Protein AF-A0A9X0AVV9-F1 (afdb_monomer_lite)

Sequence (150 aa):
MIKYGPEVNLIEGENMLFVNRETKSTVPVPQVYAIYAVPGRCPRTNREEDTNYIIMEYIEGKTLKDEWSSLSVQQKDNLSAQLRKYVNQLRSLPSPGYYGSIGRRGLLDCIFWTGDNSCEPLDGPFDTEDEFNEAMCRKALFNGYMGLID

pLDDT: mean 90.74, std 10.9, range [40.62, 98.62]

Foldseek 3Di:
DKDKDLPDDLLVLVVLVVLCVQLVCLQPDWAWDDWDWDWDADPVPRDTTIMTMTDTDDDDDDDCVVCVVVDDPVRVVVVVVSVVVNVVSVVPRDDPQWAAGPPFHFAPPPLQDPDPDDPDGLRGTGNDPVSVVVSSVVSVVVVVVVVVVD

Radius of gyration: 19.3 Å; chains: 1; bounding box: 46×39×45 Å

Organism: NCBI:txid352851

Secondary structure (DSSP, 8-state):
-EEEETT--THHHHHHHHHHHHTTT-S--PPEEEEEEE--B-TTT-SB-PEEEEEE-------HHHHTTTS-HHHHHHHHHHHHHHHHHHHTSPP-SSBSBTTTBPP-SGGG---TT-SS-S---BSSHHHHHHHHHHHHHHHHHHTT--

InterPro domains:
  IPR011009 Protein kinase-like domain superfamily [SSF56112] (19-96)
  IPR051678 Aminoglycoside Phosphotransferase Enzymes [PTHR21310] (12-136)

Structure (mmCIF, N/CA/C/O backbone):
data_AF-A0A9X0AVV9-F1
#
_entry.id   AF-A0A9X0AVV9-F1
#
loop_
_atom_site.group_PDB
_atom_site.id
_atom_site.type_symbol
_atom_site.label_atom_id
_atom_site.label_alt_id
_atom_site.label_comp_id
_atom_site.label_asym_id
_atom_site.label_entity_id
_atom_site.label_seq_id
_atom_site.pdbx_PDB_ins_code
_atom_site.Cartn_x
_atom_site.Cartn_y
_atom_site.Cartn_z
_atom_site.occupancy
_atom_site.B_iso_or_equiv
_atom_site.auth_seq_id
_atom_site.auth_comp_id
_atom_site.auth_asym_id
_atom_site.auth_atom_id
_atom_site.pdbx_PDB_model_num
ATOM 1 N N . MET A 1 1 ? 1.661 13.715 8.544 1.00 95.38 1 MET A N 1
ATOM 2 C CA . MET A 1 1 ? 2.698 12.669 8.693 1.00 95.38 1 MET A CA 1
ATOM 3 C C . MET A 1 1 ? 3.602 12.702 7.466 1.00 95.38 1 MET A C 1
ATOM 5 O O . MET A 1 1 ? 3.112 13.028 6.389 1.00 95.38 1 MET A O 1
ATOM 9 N N . ILE A 1 2 ? 4.894 12.389 7.604 1.00 97.38 2 ILE A N 1
ATOM 10 C CA . ILE A 1 2 ? 5.817 12.256 6.465 1.00 97.38 2 ILE A CA 1
ATOM 11 C C . ILE A 1 2 ? 6.497 10.891 6.563 1.00 97.38 2 ILE A C 1
ATOM 13 O O . ILE A 1 2 ? 7.089 10.582 7.595 1.00 97.38 2 ILE A O 1
ATOM 17 N N . LYS A 1 3 ? 6.427 10.099 5.491 1.00 97.44 3 LYS A N 1
ATOM 18 C CA . LYS A 1 3 ? 7.281 8.924 5.294 1.00 97.44 3 LYS A CA 1
ATOM 19 C C . LYS A 1 3 ? 8.353 9.292 4.281 1.00 97.44 3 LYS A C 1
ATOM 21 O O . LYS A 1 3 ? 8.015 9.773 3.202 1.00 97.44 3 LYS A O 1
ATOM 26 N N . TYR A 1 4 ? 9.621 9.114 4.634 1.00 96.31 4 TYR A N 1
ATOM 27 C CA . TYR A 1 4 ? 10.714 9.477 3.744 1.00 96.31 4 TYR A CA 1
ATOM 28 C C . TYR A 1 4 ? 11.949 8.607 3.937 1.00 96.31 4 TYR A C 1
ATOM 30 O O . TYR A 1 4 ? 12.143 8.016 4.999 1.00 96.31 4 TYR A O 1
ATOM 38 N N . GLY A 1 5 ? 12.777 8.551 2.901 1.00 92.81 5 GLY A N 1
ATOM 39 C CA . GLY A 1 5 ? 14.028 7.806 2.899 1.00 92.81 5 GLY A CA 1
ATOM 40 C C . GLY A 1 5 ? 14.331 7.202 1.531 1.00 92.81 5 GLY A C 1
ATOM 41 O O . GLY A 1 5 ? 13.452 7.172 0.669 1.00 92.81 5 GLY A O 1
ATOM 42 N N . PRO A 1 6 ? 15.560 6.711 1.332 1.00 89.69 6 PRO A N 1
ATOM 43 C CA . PRO A 1 6 ? 15.951 6.085 0.073 1.00 89.69 6 PRO A CA 1
ATOM 44 C C . PRO A 1 6 ? 15.223 4.759 -0.187 1.00 89.69 6 PRO A C 1
ATOM 46 O O . PRO A 1 6 ? 14.891 4.432 -1.318 1.00 89.69 6 PRO A O 1
ATOM 49 N N . GLU A 1 7 ? 14.883 4.031 0.877 1.00 87.50 7 GLU A N 1
ATOM 50 C CA . GLU A 1 7 ? 14.172 2.747 0.807 1.00 87.50 7 GLU A CA 1
ATOM 51 C C . GLU A 1 7 ? 12.644 2.905 0.686 1.00 87.50 7 GLU A C 1
ATOM 53 O O . GLU A 1 7 ? 11.908 1.923 0.587 1.00 87.50 7 GLU A O 1
ATOM 58 N N . VAL A 1 8 ? 12.121 4.136 0.722 1.00 92.69 8 VAL A N 1
ATOM 59 C CA . VAL A 1 8 ? 10.678 4.375 0.597 1.00 92.69 8 VAL A CA 1
ATOM 60 C C . VAL A 1 8 ? 10.283 4.266 -0.867 1.00 92.69 8 VAL A C 1
ATOM 62 O O . VAL A 1 8 ? 10.719 5.066 -1.685 1.00 92.69 8 VAL A O 1
ATOM 65 N N . ASN A 1 9 ? 9.403 3.326 -1.205 1.00 92.88 9 ASN A N 1
ATOM 66 C CA . ASN A 1 9 ? 8.861 3.238 -2.556 1.00 92.88 9 ASN A CA 1
ATOM 67 C C . ASN A 1 9 ? 7.651 4.175 -2.718 1.00 92.88 9 ASN A C 1
ATOM 69 O O . ASN A 1 9 ? 6.652 4.039 -2.008 1.00 92.88 9 ASN A O 1
ATOM 73 N N . LEU A 1 10 ? 7.715 5.105 -3.678 1.00 95.81 10 LEU A N 1
ATOM 74 C CA . LEU A 1 10 ? 6.642 6.076 -3.939 1.00 95.81 10 LEU A CA 1
ATOM 75 C C . LEU A 1 10 ? 5.304 5.420 -4.312 1.00 95.81 10 LEU A C 1
ATOM 77 O O . LEU A 1 10 ? 4.251 6.031 -4.109 1.00 95.81 10 LEU A O 1
ATOM 81 N N . ILE A 1 11 ? 5.318 4.162 -4.771 1.00 95.81 11 ILE A N 1
ATOM 82 C CA . ILE A 1 11 ? 4.091 3.434 -5.087 1.00 95.81 11 ILE A CA 1
ATOM 83 C C . ILE A 1 11 ? 3.179 3.244 -3.878 1.00 95.81 11 ILE A C 1
ATOM 85 O O . ILE A 1 11 ? 1.981 3.065 -4.046 1.00 95.81 11 ILE A O 1
ATOM 89 N N . GLU A 1 12 ? 3.703 3.279 -2.653 1.00 95.94 12 GLU A N 1
ATOM 90 C CA . GLU A 1 12 ? 2.871 3.218 -1.452 1.00 95.94 12 GLU A CA 1
ATOM 91 C C . GLU A 1 12 ? 1.868 4.378 -1.420 1.00 95.94 12 GLU A C 1
ATOM 93 O O . GLU A 1 12 ? 0.686 4.172 -1.139 1.00 95.94 12 GLU A O 1
ATOM 98 N N . GLY A 1 13 ? 2.314 5.580 -1.799 1.00 97.50 13 GLY A N 1
ATOM 99 C CA . GLY A 1 13 ? 1.447 6.742 -1.970 1.00 97.50 13 GLY A CA 1
ATOM 100 C C . GLY A 1 13 ? 0.432 6.547 -3.095 1.00 97.50 13 GLY A C 1
ATOM 101 O O . GLY A 1 13 ? -0.752 6.837 -2.927 1.00 97.50 13 GLY A O 1
ATOM 102 N N . GLU A 1 14 ? 0.874 6.005 -4.228 1.00 97.12 14 GLU A N 1
ATOM 103 C CA . GLU A 1 14 ? -0.001 5.727 -5.371 1.00 97.12 14 GLU A CA 1
ATOM 104 C C . GLU A 1 14 ? -1.065 4.664 -5.049 1.00 97.12 14 GLU A C 1
ATOM 106 O O . GLU A 1 14 ? -2.225 4.811 -5.434 1.00 97.12 14 GLU A O 1
ATOM 111 N N . ASN A 1 15 ? -0.705 3.636 -4.278 1.00 96.44 15 ASN A N 1
ATOM 112 C CA . ASN A 1 15 ? -1.611 2.601 -3.789 1.00 96.44 15 ASN A CA 1
ATOM 113 C C . ASN A 1 15 ? -2.679 3.195 -2.864 1.00 96.44 15 ASN A C 1
ATOM 115 O O . ASN A 1 15 ? -3.852 2.848 -2.995 1.00 96.44 15 ASN A O 1
ATOM 119 N N . MET A 1 16 ? -2.314 4.120 -1.966 1.00 97.69 16 MET A N 1
ATOM 120 C CA . MET A 1 16 ? -3.292 4.826 -1.126 1.00 97.69 16 MET A CA 1
ATOM 121 C C . MET A 1 16 ? -4.272 5.649 -1.971 1.00 97.69 16 MET A C 1
ATOM 123 O O . MET A 1 16 ? -5.482 5.566 -1.760 1.00 97.69 16 MET A O 1
ATOM 127 N N . LEU A 1 17 ? -3.776 6.390 -2.969 1.00 97.69 17 LEU A N 1
ATOM 128 C CA . LEU A 1 17 ? -4.627 7.141 -3.900 1.00 97.69 17 LEU A CA 1
ATOM 129 C C . LEU A 1 17 ? -5.581 6.219 -4.674 1.00 97.69 17 LEU A C 1
ATOM 131 O O . LEU A 1 17 ?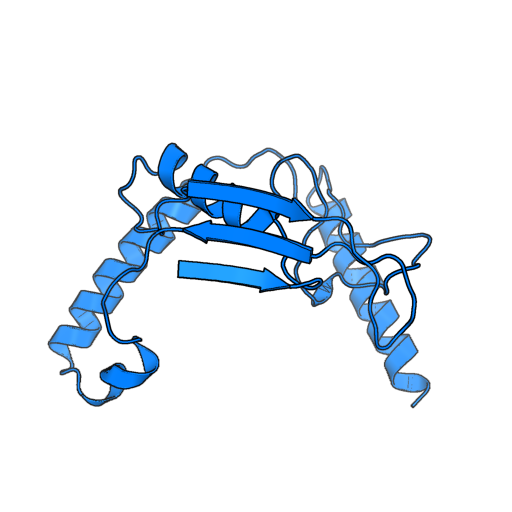 -6.769 6.522 -4.795 1.00 97.69 17 LEU A O 1
ATOM 135 N N . PHE A 1 18 ? -5.076 5.085 -5.164 1.00 96.69 18 PHE A N 1
ATOM 136 C CA . PHE A 1 18 ? -5.865 4.082 -5.873 1.00 96.69 18 PHE A CA 1
ATOM 137 C C . PHE A 1 18 ? -6.954 3.479 -4.985 1.00 96.69 18 PHE A C 1
ATOM 139 O O . PHE A 1 18 ? -8.126 3.533 -5.347 1.00 96.69 18 PHE A O 1
ATOM 146 N N . VAL A 1 19 ? -6.605 2.974 -3.798 1.00 97.06 19 VAL A N 1
ATOM 147 C CA . VAL A 1 19 ? -7.572 2.377 -2.862 1.00 97.06 19 VAL A CA 1
ATOM 148 C C . VAL A 1 19 ? -8.649 3.384 -2.478 1.00 97.06 19 VAL A C 1
ATOM 150 O O . VAL A 1 19 ? -9.833 3.048 -2.523 1.00 97.06 19 VAL A O 1
ATOM 153 N N . ASN A 1 20 ? -8.272 4.623 -2.152 1.00 97.00 20 ASN A N 1
ATOM 154 C CA . ASN A 1 20 ? -9.236 5.663 -1.801 1.00 97.00 20 ASN A CA 1
ATOM 155 C C . ASN A 1 20 ? -10.229 5.919 -2.948 1.00 97.00 20 ASN A C 1
ATOM 157 O O . ASN A 1 20 ? -11.441 5.961 -2.730 1.00 97.00 20 ASN A O 1
ATOM 161 N N . ARG A 1 21 ? -9.723 6.029 -4.184 1.00 96.44 21 ARG A N 1
ATOM 162 C CA . ARG A 1 21 ? -10.539 6.262 -5.382 1.00 96.44 21 ARG A CA 1
ATOM 163 C C . ARG A 1 21 ? -11.467 5.088 -5.686 1.00 96.44 21 ARG A C 1
ATOM 165 O O . ARG A 1 21 ? -12.674 5.285 -5.803 1.00 96.44 21 ARG A O 1
ATOM 172 N N . GLU A 1 22 ? -10.921 3.882 -5.809 1.00 96.44 22 GLU A N 1
ATOM 173 C CA . GLU A 1 22 ? -11.678 2.711 -6.265 1.00 96.44 22 GLU A CA 1
ATOM 174 C C . GLU A 1 22 ? -12.688 2.220 -5.224 1.00 96.44 22 GLU A C 1
ATOM 176 O O . GLU A 1 22 ? -13.772 1.753 -5.571 1.00 96.44 22 GLU A O 1
ATOM 181 N N . THR A 1 23 ? -12.378 2.379 -3.935 1.00 96.56 23 THR A N 1
ATOM 182 C CA . THR A 1 23 ? -13.316 2.046 -2.853 1.00 96.56 23 THR A CA 1
ATOM 183 C C . THR A 1 23 ? -14.255 3.200 -2.508 1.00 96.56 23 THR A C 1
ATOM 185 O O . THR A 1 23 ? -15.132 3.035 -1.670 1.00 96.56 23 THR A O 1
ATOM 188 N N . LYS A 1 24 ? -14.130 4.369 -3.153 1.00 95.56 24 LYS A N 1
ATOM 189 C CA . LYS A 1 24 ? -14.933 5.569 -2.847 1.00 95.56 24 LYS A CA 1
ATOM 190 C C . LYS A 1 24 ? -14.847 5.954 -1.364 1.00 95.56 24 LYS A C 1
ATOM 192 O O . LYS A 1 24 ? -15.861 6.237 -0.727 1.00 95.56 24 LYS A O 1
ATOM 197 N N . SER A 1 25 ? -13.633 5.908 -0.816 1.00 94.62 25 SER A N 1
ATOM 198 C CA . SER A 1 25 ? -13.317 6.234 0.581 1.00 94.62 25 SER A CA 1
ATOM 199 C C . SER A 1 25 ? -13.992 5.346 1.638 1.00 94.62 25 SER A C 1
ATOM 201 O O . SER A 1 25 ? -14.026 5.708 2.813 1.00 94.62 25 SER A O 1
ATOM 203 N N . THR A 1 26 ? -14.525 4.176 1.268 1.00 96.38 26 THR A N 1
ATOM 204 C CA . THR A 1 26 ? -15.110 3.238 2.244 1.00 96.38 26 THR A CA 1
ATOM 205 C C . THR A 1 26 ? -14.058 2.401 2.968 1.00 96.38 26 THR A C 1
ATOM 207 O O . THR A 1 26 ? -14.307 1.946 4.087 1.00 96.38 26 THR A O 1
ATOM 210 N N . VAL A 1 27 ? -12.899 2.170 2.342 1.00 97.75 27 VAL A N 1
ATOM 211 C CA . VAL A 1 27 ? -11.723 1.601 3.001 1.00 97.75 27 VAL A CA 1
ATOM 212 C C . VAL A 1 27 ? -10.862 2.765 3.492 1.00 97.75 27 VAL A C 1
ATOM 214 O O . VAL A 1 27 ? -10.378 3.540 2.665 1.00 97.75 27 VAL A O 1
ATOM 217 N N . PRO A 1 28 ? -10.666 2.913 4.814 1.00 96.31 28 PRO A N 1
ATOM 218 C CA . PRO A 1 28 ? -9.906 4.029 5.352 1.00 96.31 28 PRO A CA 1
ATOM 219 C C . PRO A 1 28 ? -8.421 3.871 5.014 1.00 96.31 28 PRO A C 1
ATOM 221 O O . PRO A 1 28 ? -7.781 2.894 5.404 1.00 96.31 28 PRO A O 1
ATOM 224 N N . VAL A 1 29 ? -7.877 4.862 4.315 1.00 97.25 29 VAL A N 1
ATOM 225 C CA . VAL A 1 29 ? -6.445 5.054 4.060 1.00 97.25 29 VAL A CA 1
ATOM 226 C C . VAL A 1 29 ? -6.110 6.530 4.304 1.00 97.25 29 VAL A C 1
ATOM 228 O O . VAL A 1 29 ? -6.994 7.368 4.116 1.00 97.25 29 VAL A O 1
ATOM 231 N N . PRO A 1 30 ? -4.879 6.878 4.721 1.00 97.56 30 PRO A N 1
ATOM 232 C CA . PRO A 1 30 ? -4.486 8.275 4.892 1.00 97.56 30 PRO A CA 1
ATOM 233 C C . PRO A 1 30 ? -4.691 9.096 3.614 1.00 97.56 30 PRO A C 1
ATOM 235 O O . PRO A 1 30 ? -4.321 8.655 2.521 1.00 97.56 30 PRO A O 1
ATOM 238 N N . GLN A 1 31 ? -5.213 10.320 3.738 1.00 97.44 31 GLN A N 1
ATOM 239 C CA . GLN A 1 31 ? -5.225 11.253 2.611 1.00 97.44 31 GLN A CA 1
ATOM 240 C C . GLN A 1 31 ? -3.787 11.597 2.203 1.00 97.44 31 GLN A C 1
ATOM 242 O O . GLN A 1 31 ? -3.009 12.111 3.004 1.00 97.44 31 GLN A O 1
ATOM 247 N N . VAL A 1 32 ? -3.430 11.353 0.943 1.00 98.31 32 VAL A N 1
ATOM 248 C CA . VAL A 1 32 ? -2.122 11.740 0.398 1.00 98.31 32 VAL A CA 1
ATOM 249 C C . VAL A 1 32 ? -2.171 13.198 -0.061 1.00 98.31 32 VAL A C 1
ATOM 251 O O . VAL A 1 32 ? -3.093 13.595 -0.776 1.00 98.31 32 VAL A O 1
ATOM 254 N N . TYR A 1 33 ? -1.182 13.990 0.354 1.00 98.25 33 TYR A N 1
ATOM 255 C CA . TYR A 1 33 ? -1.028 15.401 -0.014 1.00 98.25 33 TYR A CA 1
ATOM 256 C C . TYR A 1 33 ? 0.067 15.616 -1.062 1.00 98.25 33 TYR A C 1
ATOM 258 O O . TYR A 1 33 ? -0.080 16.480 -1.922 1.00 98.25 33 TYR A O 1
ATOM 266 N N . ALA A 1 34 ? 1.160 14.849 -0.999 1.00 98.25 34 ALA A N 1
ATOM 267 C CA . ALA A 1 34 ? 2.250 14.931 -1.969 1.00 98.25 34 ALA A CA 1
ATOM 268 C C . ALA A 1 34 ? 3.039 13.618 -2.052 1.00 98.25 34 ALA A C 1
ATOM 270 O O . ALA A 1 34 ? 3.207 12.925 -1.047 1.00 98.25 34 ALA A O 1
ATOM 271 N N . ILE A 1 35 ? 3.559 13.323 -3.244 1.00 98.25 35 ILE A N 1
ATOM 272 C CA . ILE A 1 35 ? 4.471 12.212 -3.536 1.00 98.25 35 ILE A CA 1
ATOM 273 C C . ILE A 1 35 ? 5.580 12.786 -4.418 1.00 98.25 35 ILE A C 1
ATOM 275 O O . ILE A 1 35 ? 5.279 13.324 -5.484 1.00 98.25 35 ILE A O 1
ATOM 279 N N . TYR A 1 36 ? 6.836 12.728 -3.978 1.00 97.62 36 TYR A N 1
ATOM 280 C CA . TYR A 1 36 ? 7.966 13.228 -4.768 1.00 97.62 36 TYR A CA 1
ATOM 281 C C . TYR A 1 36 ? 9.300 12.619 -4.325 1.00 97.62 36 TYR A C 1
ATOM 283 O O . TYR A 1 36 ? 9.432 12.124 -3.207 1.00 97.62 36 TYR A O 1
ATOM 291 N N . ALA A 1 37 ? 10.292 12.696 -5.210 1.00 96.88 37 ALA A N 1
ATOM 292 C CA . ALA A 1 37 ? 11.680 12.340 -4.946 1.00 96.88 37 ALA A CA 1
ATOM 293 C C . ALA A 1 37 ? 12.552 13.600 -4.957 1.00 96.88 37 ALA A C 1
ATOM 295 O O . ALA A 1 37 ? 12.301 14.532 -5.725 1.00 96.88 37 ALA A O 1
ATOM 296 N N . VAL A 1 38 ? 13.574 13.631 -4.106 1.00 95.94 38 VAL A N 1
ATOM 297 C CA . VAL A 1 38 ? 14.614 14.663 -4.119 1.00 95.94 38 VAL A CA 1
ATOM 298 C C . VAL A 1 38 ? 15.943 13.991 -4.452 1.00 95.94 38 VAL A C 1
ATOM 300 O O . VAL A 1 38 ? 16.364 13.125 -3.678 1.00 95.94 38 VAL A O 1
ATOM 303 N N . PRO A 1 39 ? 16.616 14.392 -5.548 1.00 94.31 39 PRO A N 1
ATOM 304 C CA . PRO A 1 39 ? 17.927 13.866 -5.883 1.00 94.31 39 PRO A CA 1
ATOM 305 C C . PRO A 1 39 ? 18.923 14.076 -4.754 1.00 94.31 39 PRO A C 1
ATOM 307 O O . PRO A 1 39 ? 19.006 15.158 -4.164 1.00 94.31 39 PRO A O 1
ATOM 310 N N . GLY A 1 40 ? 19.681 13.030 -4.452 1.00 88.56 40 GLY A N 1
ATOM 311 C CA . GLY A 1 40 ? 20.569 13.008 -3.305 1.00 88.56 40 GLY A CA 1
ATOM 312 C C . GLY A 1 40 ? 21.825 12.191 -3.545 1.00 88.56 40 GLY A C 1
ATOM 313 O O . GLY A 1 40 ? 21.990 11.496 -4.547 1.00 88.56 40 GLY A O 1
ATOM 314 N N . ARG A 1 41 ? 22.746 12.296 -2.590 1.00 85.88 41 ARG A N 1
ATOM 315 C CA . ARG A 1 41 ? 23.933 11.451 -2.520 1.00 85.88 41 ARG A CA 1
ATOM 316 C C . ARG A 1 41 ? 24.019 10.866 -1.125 1.00 85.88 41 ARG A C 1
ATOM 318 O O . ARG A 1 41 ? 24.062 11.609 -0.146 1.00 85.88 41 ARG A O 1
ATOM 325 N N . CYS A 1 42 ? 24.071 9.544 -1.039 1.00 80.75 42 CYS A N 1
ATOM 326 C CA . CYS A 1 42 ? 24.179 8.836 0.225 1.00 80.75 42 CYS A CA 1
ATOM 327 C C . CYS A 1 42 ? 25.522 9.162 0.899 1.00 80.75 42 CYS A C 1
ATOM 329 O O . CYS A 1 42 ? 26.568 8.805 0.350 1.00 80.75 42 CYS A O 1
ATOM 331 N N . PRO A 1 43 ? 25.557 9.772 2.099 1.00 80.06 43 PRO A N 1
ATOM 332 C CA . PRO A 1 43 ? 26.823 10.113 2.755 1.00 80.06 43 PRO A CA 1
ATOM 333 C C . PRO A 1 43 ? 27.649 8.882 3.150 1.00 80.06 43 PRO A C 1
ATOM 335 O O . PRO A 1 43 ? 28.860 8.976 3.317 1.00 80.06 43 PRO A O 1
ATOM 338 N N . ARG A 1 44 ? 26.991 7.723 3.310 1.00 81.56 44 ARG A N 1
ATOM 339 C CA . ARG A 1 44 ? 27.631 6.461 3.713 1.00 81.56 44 ARG A CA 1
ATOM 340 C C . ARG A 1 44 ? 28.266 5.717 2.542 1.00 81.56 44 ARG A C 1
ATOM 342 O O . ARG A 1 44 ? 29.334 5.142 2.708 1.00 81.56 44 ARG A O 1
ATOM 349 N N . THR A 1 45 ? 27.613 5.703 1.381 1.00 83.12 45 THR A N 1
ATOM 350 C CA . THR A 1 45 ? 28.057 4.921 0.210 1.00 83.12 45 THR A CA 1
ATOM 351 C C . THR A 1 45 ? 28.631 5.790 -0.907 1.00 83.12 45 THR A C 1
ATOM 353 O O . THR A 1 45 ? 29.214 5.265 -1.853 1.00 83.12 45 THR A O 1
ATOM 356 N N . ASN A 1 46 ? 28.475 7.114 -0.807 1.00 84.56 46 ASN A N 1
ATOM 357 C CA . ASN A 1 46 ? 28.832 8.107 -1.819 1.00 84.56 46 ASN A CA 1
ATOM 358 C C . ASN A 1 46 ? 28.146 7.893 -3.186 1.00 84.56 46 ASN A C 1
ATOM 360 O O . ASN A 1 46 ? 28.593 8.455 -4.188 1.00 84.56 46 ASN A O 1
ATOM 364 N N . ARG A 1 47 ? 27.071 7.094 -3.236 1.00 86.19 47 ARG A N 1
ATOM 365 C CA . ARG A 1 47 ? 26.270 6.828 -4.441 1.00 86.19 47 ARG A CA 1
ATOM 366 C C . ARG A 1 47 ? 25.145 7.845 -4.588 1.00 86.19 47 ARG A C 1
ATOM 368 O O . ARG A 1 47 ? 24.671 8.381 -3.586 1.00 86.19 47 ARG A O 1
ATOM 375 N N . GLU A 1 48 ? 24.754 8.114 -5.831 1.00 89.00 48 GLU A N 1
ATOM 376 C CA . GLU A 1 48 ? 23.519 8.848 -6.117 1.00 89.00 48 GLU A CA 1
ATOM 377 C C . GLU A 1 48 ? 22.346 8.005 -5.630 1.00 89.00 48 GLU A C 1
ATOM 379 O O . GLU A 1 48 ? 22.230 6.830 -5.974 1.00 89.00 48 GLU A O 1
ATOM 384 N N . GLU A 1 49 ? 21.562 8.586 -4.735 1.00 88.19 49 GLU A N 1
ATOM 385 C CA . GLU A 1 49 ? 20.462 7.913 -4.065 1.00 88.19 49 GLU A CA 1
ATOM 386 C C . GLU A 1 49 ? 19.408 8.970 -3.747 1.00 88.19 49 GLU A C 1
ATOM 388 O O . GLU A 1 49 ? 19.632 9.880 -2.938 1.00 88.19 49 GLU A O 1
ATOM 393 N N . ASP A 1 50 ? 18.277 8.875 -4.437 1.00 92.19 50 ASP A N 1
ATOM 394 C CA . ASP A 1 50 ? 17.163 9.791 -4.252 1.00 92.19 50 ASP A CA 1
ATOM 395 C C . ASP A 1 50 ? 16.518 9.557 -2.887 1.00 92.19 50 ASP A C 1
ATOM 397 O O . ASP A 1 50 ? 16.369 8.429 -2.419 1.00 92.19 50 ASP A O 1
ATOM 401 N N . THR A 1 51 ? 16.101 10.638 -2.235 1.00 94.44 51 THR A N 1
ATOM 402 C CA . THR A 1 51 ? 15.255 10.537 -1.046 1.00 94.44 51 THR A CA 1
ATOM 403 C C . THR A 1 51 ? 13.804 10.684 -1.466 1.00 94.44 51 THR A C 1
ATOM 405 O O . THR A 1 51 ? 13.389 11.737 -1.953 1.00 94.44 51 THR A O 1
ATOM 408 N N . ASN A 1 52 ? 13.027 9.631 -1.252 1.00 96.62 52 ASN A N 1
ATOM 409 C CA . ASN A 1 52 ? 11.606 9.603 -1.561 1.00 96.62 52 ASN A CA 1
ATOM 410 C C . ASN A 1 52 ? 10.790 10.160 -0.397 1.00 96.62 52 ASN A C 1
ATOM 412 O O . ASN A 1 52 ? 11.154 9.966 0.762 1.00 96.62 52 ASN A O 1
ATOM 416 N N . TYR A 1 53 ? 9.687 10.843 -0.704 1.00 98.06 53 TYR A N 1
ATOM 417 C CA . TYR A 1 53 ? 8.788 11.466 0.262 1.00 98.06 53 TYR A CA 1
ATOM 418 C C . TYR A 1 53 ? 7.331 11.151 -0.071 1.00 98.06 53 TYR A C 1
ATOM 420 O O . TYR A 1 53 ? 6.868 11.358 -1.194 1.00 98.06 53 TYR A O 1
ATOM 428 N N . ILE A 1 54 ? 6.588 10.727 0.948 1.00 98.62 54 ILE A N 1
ATOM 429 C CA . ILE A 1 54 ? 5.130 10.621 0.936 1.00 98.62 54 ILE A CA 1
ATOM 430 C C . ILE A 1 54 ? 4.606 11.495 2.076 1.00 98.62 54 ILE A C 1
ATOM 432 O O . ILE A 1 54 ? 4.811 11.200 3.259 1.00 98.62 54 ILE A O 1
ATOM 436 N N . ILE A 1 55 ? 3.941 12.592 1.715 1.00 98.50 55 ILE A N 1
ATOM 437 C CA . ILE A 1 55 ? 3.263 13.479 2.661 1.00 98.50 55 ILE A CA 1
ATOM 438 C C . ILE A 1 55 ? 1.799 13.063 2.718 1.00 98.50 55 ILE A C 1
ATOM 440 O O . ILE A 1 55 ? 1.105 13.077 1.701 1.00 98.50 55 ILE A O 1
ATOM 444 N N . MET A 1 56 ? 1.330 12.715 3.911 1.00 98.44 56 MET A N 1
ATOM 445 C CA . MET A 1 56 ? -0.011 12.171 4.111 1.00 98.44 56 MET A CA 1
ATOM 446 C C . MET A 1 56 ? -0.628 12.608 5.439 1.00 98.44 56 MET A C 1
ATOM 448 O O . MET A 1 56 ? 0.058 13.108 6.341 1.00 98.44 56 MET A O 1
ATOM 452 N N . GLU A 1 57 ? -1.934 12.414 5.555 1.00 98.12 57 GLU A N 1
ATOM 453 C CA . GLU A 1 57 ? -2.715 12.624 6.766 1.00 98.12 57 GLU A CA 1
ATOM 454 C C . GLU A 1 57 ? -2.094 11.898 7.960 1.00 98.12 57 GLU A C 1
ATOM 456 O O . GLU A 1 57 ? -1.555 10.795 7.856 1.00 98.12 57 GLU A O 1
ATOM 461 N N . TYR A 1 58 ? -2.140 12.551 9.116 1.00 96.56 58 TYR A N 1
ATOM 462 C CA . TYR A 1 58 ? -1.866 11.891 10.380 1.00 96.56 58 TYR A CA 1
ATOM 463 C C . TYR A 1 58 ? -3.195 11.429 10.973 1.00 96.56 58 TYR A C 1
ATOM 465 O O . TYR A 1 58 ? -4.018 12.262 11.342 1.00 96.56 58 TYR A O 1
ATOM 473 N N . ILE A 1 59 ? -3.391 10.115 11.061 1.00 94.81 59 ILE A N 1
ATOM 474 C CA . ILE A 1 59 ? -4.568 9.532 11.704 1.00 94.81 59 ILE A CA 1
ATOM 475 C C . ILE A 1 59 ? -4.243 9.361 13.186 1.00 94.81 59 ILE A C 1
ATOM 477 O O . ILE A 1 59 ? -3.386 8.554 13.550 1.00 94.81 59 ILE A O 1
ATOM 481 N N . GLU A 1 60 ? -4.917 10.127 14.039 1.00 95.88 60 GLU A N 1
ATOM 482 C CA . GLU A 1 60 ? -4.781 9.978 15.483 1.00 95.88 60 GLU A CA 1
ATOM 483 C C . GLU A 1 60 ? -5.392 8.647 15.936 1.00 95.88 60 GLU A C 1
ATOM 485 O O . GLU A 1 60 ? -6.538 8.320 15.627 1.00 95.88 60 GLU A O 1
ATOM 490 N N . GLY A 1 61 ? -4.617 7.860 16.676 1.00 93.69 61 GLY A N 1
ATOM 491 C CA . GLY A 1 61 ? -5.076 6.584 17.193 1.00 93.69 61 GLY A CA 1
ATOM 492 C C . GLY A 1 61 ? -3.950 5.763 17.797 1.00 93.69 61 GLY A C 1
ATOM 493 O O . GLY A 1 61 ? -2.780 6.144 17.775 1.00 93.69 61 GLY A O 1
ATOM 494 N N . LYS A 1 62 ? -4.327 4.609 18.341 1.00 95.31 62 LYS A N 1
ATOM 495 C CA . LYS A 1 62 ? -3.396 3.590 18.823 1.00 95.31 62 LYS A CA 1
ATOM 496 C C . LYS A 1 62 ? -3.424 2.397 17.888 1.00 95.31 62 LYS A C 1
ATOM 498 O O . LYS A 1 62 ? -4.450 2.112 17.266 1.00 95.31 62 LYS A O 1
ATOM 503 N N . THR A 1 63 ? -2.306 1.689 17.789 1.00 96.12 63 THR A N 1
ATOM 504 C CA . THR A 1 63 ? -2.260 0.504 16.938 1.00 96.12 63 THR A CA 1
ATOM 505 C C . THR A 1 63 ? -3.091 -0.619 17.553 1.00 96.12 63 THR A C 1
ATOM 507 O O . THR A 1 63 ? -3.219 -0.731 18.774 1.00 96.12 63 THR A O 1
ATOM 510 N N . LEU A 1 64 ? -3.617 -1.509 16.708 1.00 96.19 64 LEU A N 1
ATOM 511 C CA . LEU A 1 64 ? -4.271 -2.716 17.208 1.00 96.19 64 LEU A CA 1
ATOM 512 C C . LEU A 1 64 ? -3.313 -3.578 18.026 1.00 96.19 64 LEU A C 1
ATOM 514 O O . LEU A 1 64 ? -3.758 -4.201 18.975 1.00 96.19 64 LEU A O 1
ATOM 518 N N . LYS A 1 65 ? -2.011 -3.583 17.715 1.00 97.19 65 LYS A N 1
ATOM 519 C CA . LYS A 1 65 ? -1.004 -4.308 18.499 1.00 97.19 65 LYS A CA 1
ATOM 520 C C . LYS A 1 65 ? -0.989 -3.851 19.961 1.00 97.19 65 LYS A C 1
ATOM 522 O O . LYS A 1 65 ? -0.913 -4.701 20.843 1.00 97.19 65 LYS A O 1
ATOM 527 N N . ASP A 1 66 ? -1.085 -2.545 20.195 1.00 97.19 66 ASP A N 1
ATOM 528 C CA . ASP A 1 66 ? -1.003 -1.967 21.541 1.00 97.19 66 ASP A CA 1
ATOM 529 C C . ASP A 1 66 ? -2.283 -2.209 22.350 1.00 97.19 66 ASP A C 1
ATOM 531 O O . ASP A 1 66 ? -2.222 -2.436 23.555 1.00 97.19 66 ASP A O 1
ATOM 535 N N . GLU A 1 67 ? -3.445 -2.199 21.692 1.00 97.00 67 GLU A N 1
ATOM 536 C CA . GLU A 1 67 ? -4.746 -2.307 22.365 1.00 97.00 67 GLU A CA 1
ATOM 537 C C . GLU A 1 67 ? -5.349 -3.722 22.338 1.00 97.00 67 GLU A C 1
ATOM 539 O O . GLU A 1 67 ? -6.265 -4.014 23.098 1.00 97.00 67 GLU A O 1
ATOM 544 N N . TRP A 1 68 ? -4.861 -4.658 21.516 1.00 97.12 68 TRP A N 1
ATOM 545 C CA . TRP A 1 68 ? -5.529 -5.956 21.317 1.00 97.12 68 TRP A CA 1
ATOM 546 C C . TRP A 1 68 ? -5.766 -6.742 22.612 1.00 97.12 68 TRP A C 1
ATOM 548 O O . TRP A 1 68 ? -6.786 -7.418 22.756 1.00 97.12 68 TRP A O 1
ATOM 558 N N . SER A 1 69 ? -4.829 -6.690 23.558 1.00 97.75 69 SER A N 1
ATOM 559 C CA . SER A 1 69 ? -4.948 -7.393 24.839 1.00 97.75 69 SER A CA 1
ATOM 560 C C . SER A 1 69 ? -5.976 -6.756 25.781 1.00 97.75 69 SER A C 1
ATOM 562 O O . SER A 1 69 ? -6.547 -7.480 26.594 1.00 97.75 69 SER A O 1
ATOM 564 N N . SER A 1 70 ? -6.246 -5.451 25.651 1.00 97.44 70 SER A N 1
ATOM 565 C CA . SER A 1 70 ? -7.212 -4.709 26.475 1.00 97.44 70 SER A CA 1
ATOM 566 C C . SER A 1 70 ? -8.660 -4.888 25.995 1.00 97.44 70 SER A C 1
ATOM 568 O O . SER A 1 70 ? -9.599 -4.727 26.775 1.00 97.44 70 SER A O 1
ATOM 570 N N . LEU A 1 71 ? -8.854 -5.259 24.723 1.00 97.75 71 LEU A N 1
ATOM 571 C CA . LEU A 1 71 ? -10.175 -5.445 24.126 1.00 97.75 71 LEU A CA 1
ATOM 572 C C . LEU A 1 71 ? -10.901 -6.676 24.687 1.00 97.75 71 LEU A C 1
ATOM 574 O O . LEU A 1 71 ? -10.376 -7.795 24.698 1.00 97.75 71 LEU A O 1
ATOM 578 N N . SER A 1 72 ? -12.171 -6.485 25.042 1.00 98.44 72 SER A N 1
ATOM 579 C CA . SER A 1 72 ? -13.100 -7.581 25.330 1.00 98.44 72 SER A CA 1
ATOM 580 C C . SER A 1 72 ? -13.337 -8.466 24.101 1.00 98.44 72 SER A C 1
ATOM 582 O O . SER A 1 72 ? -13.124 -8.052 22.958 1.00 98.44 72 SER A O 1
ATOM 584 N N . VAL A 1 73 ? -13.850 -9.679 24.328 1.00 98.44 73 VAL A N 1
ATOM 585 C CA . VAL A 1 73 ? -14.232 -10.612 23.251 1.00 98.44 73 VAL A CA 1
ATOM 586 C C . VAL A 1 73 ? -15.188 -9.945 22.257 1.00 98.44 73 VAL A C 1
ATOM 588 O O . VAL A 1 73 ? -14.912 -9.920 21.063 1.00 98.44 73 VAL A O 1
ATOM 591 N N . GLN A 1 74 ? -16.236 -9.279 22.752 1.00 98.56 74 GLN A N 1
ATOM 592 C CA . GLN A 1 74 ? -17.210 -8.597 21.898 1.00 98.56 74 GLN A CA 1
ATOM 593 C C . GLN A 1 74 ? -16.584 -7.478 21.045 1.00 98.56 74 GLN A C 1
ATOM 595 O O . GLN A 1 74 ? -16.967 -7.288 19.889 1.00 98.56 74 GLN A O 1
ATOM 600 N N . GLN A 1 75 ? -15.619 -6.726 21.587 1.00 98.25 75 GLN A N 1
ATOM 601 C CA . GLN A 1 75 ? -14.904 -5.698 20.822 1.00 98.25 75 GLN A CA 1
ATOM 602 C C . GLN A 1 75 ? -14.024 -6.316 19.731 1.00 98.25 75 GLN A C 1
ATOM 604 O O . GLN A 1 75 ? -14.000 -5.800 18.614 1.00 98.25 75 GLN A O 1
ATOM 609 N N . LYS A 1 76 ? -13.346 -7.433 20.023 1.00 98.50 76 LYS A N 1
ATOM 610 C CA . LYS A 1 76 ? -12.551 -8.174 19.031 1.00 98.50 76 LYS A CA 1
ATOM 611 C C . LYS A 1 76 ? -13.416 -8.714 17.901 1.00 98.50 76 LYS A C 1
ATOM 613 O O . LYS A 1 76 ? -13.014 -8.608 16.743 1.00 98.50 76 LYS A O 1
ATOM 618 N N . ASP A 1 77 ? -14.603 -9.223 18.216 1.00 98.56 77 ASP A N 1
ATOM 619 C CA . ASP A 1 77 ? -15.554 -9.715 17.217 1.00 98.56 77 ASP A CA 1
ATOM 620 C C . ASP A 1 77 ? -16.032 -8.583 16.302 1.00 98.56 77 ASP A C 1
ATOM 622 O O . ASP A 1 77 ? -15.970 -8.696 15.075 1.00 98.56 77 ASP A O 1
ATOM 626 N N . ASN A 1 78 ? -16.424 -7.448 16.887 1.00 98.38 78 ASN A N 1
ATOM 627 C CA . ASN A 1 78 ? -16.867 -6.272 16.136 1.00 98.38 78 ASN A CA 1
ATOM 628 C C . ASN A 1 78 ? -15.759 -5.716 15.231 1.00 98.38 78 ASN A C 1
ATOM 630 O O . ASN A 1 78 ? -16.004 -5.424 14.058 1.00 98.38 78 ASN A O 1
ATOM 634 N N . LEU A 1 79 ? -14.535 -5.606 15.751 1.00 97.44 79 LEU A N 1
ATOM 635 C CA . LEU A 1 79 ? -13.387 -5.147 14.977 1.00 97.44 79 LEU A CA 1
ATOM 636 C C . LEU A 1 79 ? -13.048 -6.130 13.850 1.00 97.44 79 LEU A C 1
ATOM 638 O O . LEU A 1 79 ? -12.835 -5.722 12.711 1.00 97.44 79 LEU A O 1
ATOM 642 N N . SER A 1 80 ? -13.054 -7.433 14.132 1.00 98.12 80 SER A N 1
ATOM 643 C CA . SER A 1 80 ? -12.808 -8.465 13.120 1.00 98.12 80 SER A CA 1
ATOM 644 C C . SER A 1 80 ? -13.859 -8.419 12.009 1.00 98.12 80 SER A C 1
ATOM 646 O O . SER A 1 80 ? -13.526 -8.549 10.829 1.00 98.12 80 SER A O 1
ATOM 648 N N . ALA A 1 81 ? -15.127 -8.178 12.355 1.00 98.44 81 ALA A N 1
ATOM 649 C CA . ALA A 1 81 ? -16.193 -7.980 11.380 1.00 98.44 81 ALA A CA 1
ATOM 650 C C . ALA A 1 81 ? -15.972 -6.716 10.531 1.00 98.44 81 ALA A C 1
ATOM 652 O O . ALA A 1 81 ? -16.213 -6.744 9.323 1.00 98.44 81 ALA A O 1
ATOM 653 N N . GLN A 1 82 ? -15.482 -5.625 11.124 1.00 98.06 82 GLN A N 1
ATOM 654 C CA . GLN A 1 82 ? -15.134 -4.401 10.399 1.00 98.06 82 GLN A CA 1
ATOM 655 C C . GLN A 1 82 ? -13.954 -4.619 9.438 1.00 98.06 82 GLN A C 1
ATOM 657 O O . GLN A 1 82 ? -14.075 -4.319 8.251 1.00 98.06 82 GLN A O 1
ATOM 662 N N . LEU A 1 83 ? -12.852 -5.212 9.906 1.00 97.88 83 LEU A N 1
ATOM 663 C CA . LEU A 1 83 ? -11.682 -5.524 9.076 1.00 97.88 83 LEU A CA 1
ATOM 664 C C . LEU A 1 83 ? -12.049 -6.444 7.908 1.00 97.88 83 LEU A C 1
ATOM 666 O O . LEU A 1 83 ? -11.627 -6.209 6.777 1.00 97.88 83 LEU A O 1
ATOM 670 N N . ARG A 1 84 ? -12.908 -7.443 8.147 1.00 98.44 84 ARG A N 1
ATOM 671 C CA . ARG A 1 84 ? -13.440 -8.313 7.091 1.00 98.44 84 ARG A CA 1
ATOM 672 C C . ARG A 1 84 ? -14.159 -7.518 6.002 1.00 98.44 84 ARG A C 1
ATOM 674 O O . ARG A 1 84 ? -13.962 -7.811 4.827 1.00 98.44 84 ARG A O 1
ATOM 681 N N . LYS A 1 85 ? -14.963 -6.509 6.360 1.00 98.31 85 LYS A N 1
ATOM 682 C CA . LYS A 1 85 ? -15.631 -5.640 5.374 1.00 98.31 85 LYS A CA 1
ATOM 683 C C . LYS A 1 85 ? -14.618 -4.873 4.525 1.00 98.31 85 LYS A C 1
ATOM 685 O O . LYS A 1 85 ? -14.808 -4.781 3.316 1.00 98.31 85 LYS A O 1
ATOM 690 N N . TYR A 1 86 ? -13.546 -4.349 5.118 1.00 98.31 86 TYR A N 1
ATOM 691 C CA . TYR A 1 86 ? -12.507 -3.640 4.362 1.00 98.31 86 TYR A CA 1
ATOM 692 C C . TYR A 1 86 ? -11.735 -4.575 3.427 1.00 98.31 86 TYR A C 1
ATOM 694 O O . TYR A 1 86 ? -11.617 -4.285 2.240 1.00 98.31 86 TYR A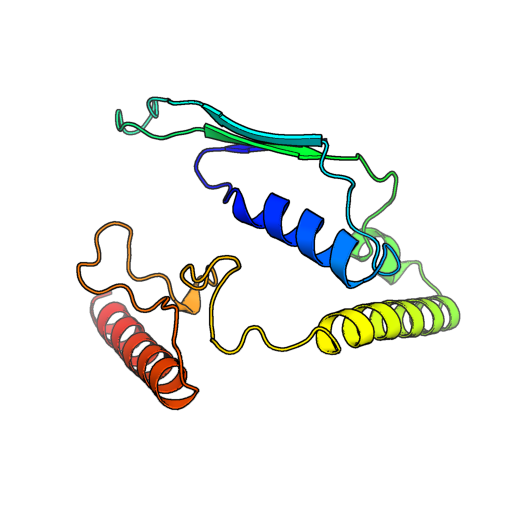 O 1
ATOM 702 N N . VAL A 1 87 ? -11.301 -5.740 3.916 1.00 97.88 87 VAL A N 1
ATOM 703 C CA . VAL A 1 87 ? -10.600 -6.742 3.095 1.00 97.88 87 VAL A CA 1
ATOM 704 C C . VAL A 1 87 ? -11.481 -7.246 1.949 1.00 97.88 87 VAL A C 1
ATOM 706 O O . VAL A 1 87 ? -10.998 -7.405 0.832 1.00 97.88 87 VAL A O 1
ATOM 709 N N . ASN A 1 88 ? -12.777 -7.460 2.189 1.00 98.19 88 ASN A N 1
ATOM 710 C CA . ASN A 1 88 ? -13.707 -7.864 1.134 1.00 98.19 88 ASN A CA 1
ATOM 711 C C . ASN A 1 88 ? -13.856 -6.790 0.051 1.00 98.19 88 ASN A C 1
ATOM 713 O O . ASN A 1 88 ? -13.899 -7.131 -1.126 1.00 98.19 88 ASN A O 1
ATOM 717 N N . GLN A 1 89 ? -13.897 -5.508 0.425 1.00 97.94 89 GLN A N 1
ATOM 718 C CA . GLN A 1 89 ? -13.948 -4.413 -0.546 1.00 97.94 89 GLN A CA 1
ATOM 719 C C . GLN A 1 89 ? -12.667 -4.344 -1.380 1.00 97.94 89 GLN A C 1
ATOM 721 O O . GLN A 1 89 ? -12.752 -4.291 -2.603 1.00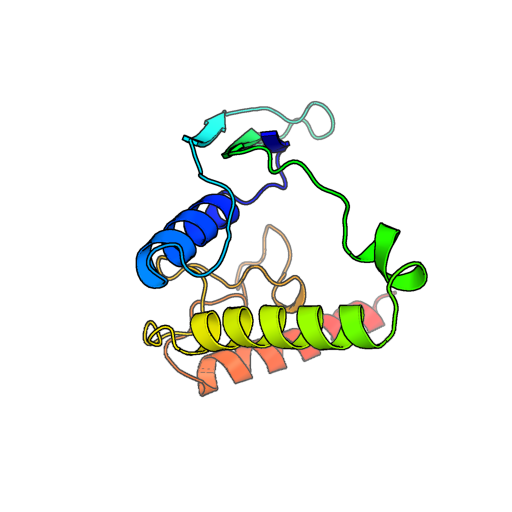 97.94 89 GLN A O 1
ATOM 726 N N . LEU A 1 90 ? -11.494 -4.456 -0.753 1.00 97.31 90 LEU A N 1
ATOM 727 C CA . LEU A 1 90 ? -10.217 -4.526 -1.474 1.00 97.31 90 LEU A CA 1
ATOM 728 C C . LEU A 1 90 ? -10.163 -5.712 -2.450 1.00 97.31 90 LEU A C 1
ATOM 730 O O . LEU A 1 90 ? -9.715 -5.560 -3.579 1.00 97.31 90 LEU A O 1
ATOM 734 N N . ARG A 1 91 ? -10.666 -6.884 -2.047 1.00 96.38 91 ARG A N 1
ATOM 735 C CA . ARG A 1 91 ? -10.728 -8.080 -2.907 1.00 96.38 91 ARG A CA 1
ATOM 736 C C . ARG A 1 91 ? -11.777 -7.998 -4.014 1.00 96.38 91 ARG A C 1
ATOM 738 O O . ARG A 1 91 ? -11.709 -8.777 -4.955 1.00 96.38 91 ARG A O 1
ATOM 745 N N . SER A 1 92 ? -12.750 -7.099 -3.887 1.00 96.50 92 SER A N 1
ATOM 746 C CA . SER A 1 92 ? -13.766 -6.860 -4.917 1.00 96.50 92 SER A CA 1
ATOM 747 C C . SER A 1 92 ? -13.303 -5.911 -6.022 1.00 96.50 92 SER A C 1
ATOM 749 O O . SER A 1 92 ? -14.024 -5.735 -7.003 1.00 96.50 92 SER A O 1
ATOM 751 N N . LEU A 1 93 ? -12.123 -5.299 -5.870 1.00 95.25 93 LEU A N 1
ATOM 752 C CA . LEU A 1 93 ? -11.540 -4.464 -6.911 1.00 95.25 93 LEU A CA 1
ATOM 753 C C . LEU A 1 93 ? -11.305 -5.298 -8.179 1.00 95.25 93 LEU A C 1
ATOM 755 O O . LEU A 1 93 ? -10.870 -6.449 -8.081 1.00 95.25 93 LEU A O 1
ATOM 759 N N . PRO A 1 94 ? -11.604 -4.747 -9.368 1.00 92.88 94 PRO A N 1
ATOM 760 C CA . PRO A 1 94 ? -11.423 -5.475 -10.612 1.00 92.88 94 PRO A CA 1
ATOM 761 C C . PRO A 1 94 ? -9.948 -5.818 -10.812 1.00 92.88 94 PRO A C 1
ATOM 763 O O . PRO A 1 94 ? -9.062 -5.006 -10.534 1.00 92.88 94 PRO A O 1
ATOM 766 N N . SER A 1 95 ? -9.694 -7.021 -11.329 1.00 92.00 95 SER A N 1
ATOM 767 C CA . SER A 1 95 ? -8.347 -7.400 -11.744 1.00 92.00 95 SER A CA 1
ATOM 768 C C . SER A 1 95 ? -7.847 -6.422 -12.812 1.00 92.00 95 SER A C 1
ATOM 770 O O . SER A 1 95 ? -8.592 -6.124 -13.752 1.00 92.00 95 SER A O 1
ATOM 772 N N . PRO A 1 96 ? -6.591 -5.952 -12.720 1.00 92.06 96 PRO A N 1
ATOM 773 C CA . PRO A 1 96 ? -5.999 -5.122 -13.759 1.00 92.06 96 PRO A CA 1
ATOM 774 C C . PRO A 1 96 ? -5.597 -5.934 -15.007 1.00 92.06 96 PRO A C 1
ATOM 776 O O . PRO A 1 96 ? -5.099 -5.353 -15.968 1.00 92.06 96 PRO A O 1
ATOM 779 N N . GLY A 1 97 ? -5.809 -7.258 -15.005 1.00 95.81 97 GLY A N 1
ATOM 780 C CA . GLY A 1 97 ? -5.497 -8.152 -16.125 1.00 95.81 97 GLY A CA 1
ATOM 781 C C . GLY A 1 97 ? -4.032 -8.585 -16.201 1.00 95.81 97 GLY A C 1
ATOM 782 O O . GLY A 1 97 ? -3.619 -9.097 -17.231 1.00 95.81 97 GLY A O 1
ATOM 783 N N . TYR A 1 98 ? -3.253 -8.353 -15.143 1.00 96.00 98 TYR A N 1
ATOM 784 C CA . TYR A 1 98 ? -1.852 -8.755 -15.025 1.00 96.00 98 TYR A CA 1
ATOM 785 C C . TYR A 1 98 ? -1.473 -8.932 -13.544 1.00 96.00 98 TYR A C 1
ATOM 787 O O . TYR A 1 98 ? -2.167 -8.433 -12.652 1.00 96.00 98 TYR A O 1
ATOM 795 N N . TYR A 1 99 ? -0.354 -9.602 -13.283 1.00 94.44 99 TYR A N 1
ATOM 796 C CA . TYR A 1 99 ? 0.253 -9.764 -11.963 1.00 94.44 99 TYR A CA 1
ATOM 797 C C . TYR A 1 99 ? 1.389 -8.761 -11.816 1.00 94.44 99 TYR A C 1
ATOM 799 O O . TYR A 1 99 ? 2.419 -8.860 -12.478 1.00 94.44 99 TYR A O 1
ATOM 807 N N . GLY A 1 100 ? 1.188 -7.752 -10.977 1.00 93.94 100 GLY A N 1
ATOM 808 C CA . GLY A 1 100 ? 2.170 -6.699 -10.783 1.00 93.94 100 GLY A CA 1
ATOM 809 C C . GLY A 1 100 ? 1.637 -5.547 -9.950 1.00 93.94 100 GLY A C 1
ATOM 810 O O . GLY A 1 100 ? 0.484 -5.514 -9.522 1.00 93.94 100 GLY A O 1
ATOM 811 N N . SER A 1 101 ? 2.506 -4.573 -9.759 1.00 93.56 101 SER A N 1
ATOM 812 C CA . SER A 1 101 ? 2.215 -3.302 -9.117 1.00 93.56 101 SER A CA 1
ATOM 813 C C . SER A 1 101 ? 1.430 -2.357 -10.040 1.00 93.56 101 SER A C 1
ATOM 815 O O . SER A 1 101 ? 1.382 -2.541 -11.262 1.00 93.56 101 SER A O 1
ATOM 817 N N . ILE A 1 102 ? 0.833 -1.298 -9.473 1.00 92.50 102 ILE A N 1
ATOM 818 C CA . ILE A 1 102 ? 0.142 -0.246 -10.244 1.00 92.50 102 ILE A CA 1
ATOM 819 C C . ILE A 1 102 ? 1.044 0.269 -11.370 1.00 92.50 102 ILE A C 1
ATOM 821 O O . ILE A 1 102 ? 2.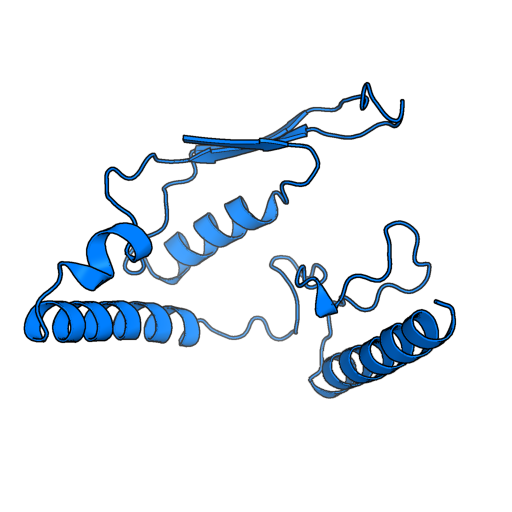236 0.499 -11.157 1.00 92.50 102 ILE A O 1
ATOM 825 N N . GLY A 1 103 ? 0.468 0.470 -12.558 1.00 92.44 103 GLY A N 1
ATOM 826 C CA . GLY A 1 103 ? 1.196 0.974 -13.724 1.00 92.44 103 GLY A CA 1
ATOM 827 C C . GLY A 1 103 ? 2.081 -0.075 -14.395 1.00 92.44 103 GLY A C 1
ATOM 828 O O . GLY A 1 103 ? 3.078 0.296 -15.003 1.00 92.44 103 GLY A O 1
ATOM 829 N N . ARG A 1 104 ? 1.734 -1.367 -14.273 1.00 94.12 104 ARG A N 1
ATOM 830 C CA . ARG A 1 104 ? 2.502 -2.497 -14.827 1.00 94.12 104 ARG A CA 1
ATOM 831 C C . ARG A 1 104 ? 3.969 -2.490 -14.375 1.00 94.12 104 ARG A C 1
ATOM 833 O O . ARG A 1 104 ? 4.873 -2.722 -15.167 1.00 94.12 104 ARG A O 1
ATOM 840 N N . ARG A 1 105 ? 4.201 -2.198 -13.094 1.00 92.62 105 ARG A N 1
ATOM 841 C CA . ARG A 1 105 ? 5.523 -2.311 -12.455 1.00 92.62 105 ARG A CA 1
ATOM 842 C C . ARG A 1 105 ? 5.680 -3.682 -11.794 1.00 92.62 105 ARG A C 1
ATOM 844 O O . ARG A 1 105 ? 4.677 -4.342 -11.514 1.00 92.62 105 ARG A O 1
ATOM 851 N N . GLY A 1 106 ? 6.919 -4.076 -11.520 1.00 91.88 106 GLY A N 1
ATOM 852 C CA . GLY A 1 106 ? 7.234 -5.297 -10.784 1.00 91.88 106 GLY A CA 1
ATOM 853 C C . GLY A 1 106 ? 6.630 -5.333 -9.375 1.00 91.88 106 GLY A C 1
ATOM 854 O O . GLY A 1 106 ? 6.267 -4.307 -8.786 1.00 91.88 106 GLY A O 1
ATOM 855 N N . LEU A 1 107 ? 6.459 -6.536 -8.846 1.00 91.06 107 LEU A N 1
ATOM 856 C CA . LEU A 1 107 ? 5.996 -6.808 -7.494 1.00 91.06 107 LEU A CA 1
ATOM 857 C C . LEU A 1 107 ? 7.083 -6.441 -6.486 1.00 91.06 107 LEU A C 1
ATOM 859 O O . LEU A 1 107 ? 8.231 -6.841 -6.608 1.00 91.06 107 LEU A O 1
ATOM 863 N N . LEU A 1 108 ? 6.702 -5.708 -5.444 1.00 86.69 108 LEU A N 1
ATOM 864 C CA . LEU A 1 108 ? 7.653 -5.211 -4.444 1.00 86.69 108 LEU A CA 1
ATOM 865 C C . LEU A 1 108 ? 7.853 -6.143 -3.248 1.00 86.69 108 LEU A C 1
ATOM 867 O O . LEU A 1 108 ? 8.522 -5.769 -2.285 1.00 86.69 108 LEU A O 1
ATOM 871 N N . ASP A 1 109 ? 7.225 -7.316 -3.258 1.00 82.81 109 ASP A N 1
ATOM 872 C CA . ASP A 1 109 ? 7.393 -8.267 -2.168 1.00 82.81 109 ASP A CA 1
ATOM 873 C C . ASP A 1 109 ? 8.842 -8.778 -2.153 1.00 82.81 109 ASP A C 1
ATOM 875 O O . ASP A 1 109 ? 9.425 -9.061 -3.203 1.00 82.81 109 ASP A O 1
ATOM 879 N N . CYS A 1 110 ? 9.433 -8.895 -0.962 1.00 75.31 110 CYS A N 1
ATOM 880 C CA . CYS A 1 110 ? 10.820 -9.321 -0.807 1.00 75.31 110 CYS A CA 1
ATOM 881 C C . CYS A 1 110 ? 11.067 -10.719 -1.381 1.00 75.31 110 CYS A C 1
ATOM 883 O O . CYS A 1 110 ? 12.20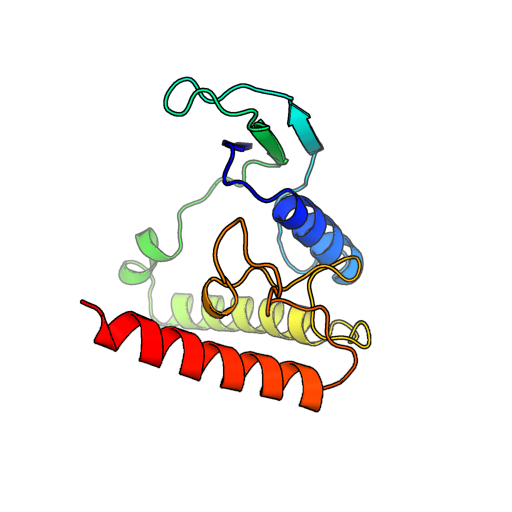4 -11.025 -1.751 1.00 75.31 110 CYS A O 1
ATOM 885 N N . ILE A 1 111 ? 10.018 -11.542 -1.522 1.00 79.31 111 ILE A N 1
ATOM 886 C CA . ILE A 1 111 ? 10.134 -12.818 -2.219 1.00 79.31 111 ILE A CA 1
ATOM 887 C C . ILE A 1 111 ? 10.626 -12.633 -3.649 1.00 79.31 111 ILE A C 1
ATOM 889 O O . ILE A 1 111 ? 11.338 -13.512 -4.092 1.00 79.31 111 ILE A O 1
ATOM 893 N N . PHE A 1 112 ? 10.342 -11.524 -4.339 1.00 80.12 112 PHE A N 1
ATOM 894 C CA . PHE A 1 112 ? 10.767 -11.279 -5.723 1.00 80.12 112 PHE A CA 1
ATOM 895 C C . PHE A 1 112 ? 12.104 -10.540 -5.850 1.00 80.12 112 PHE A C 1
ATOM 897 O O . PHE A 1 112 ? 12.600 -10.352 -6.958 1.00 80.12 112 PHE A O 1
ATOM 904 N N . TRP A 1 113 ? 12.740 -10.158 -4.739 1.00 81.00 113 TRP A N 1
ATOM 905 C CA . TRP A 1 113 ? 13.987 -9.397 -4.794 1.00 81.00 113 TRP A CA 1
ATOM 906 C C . TRP A 1 113 ? 15.161 -10.256 -5.289 1.00 81.00 113 TRP A C 1
ATOM 908 O O . TRP A 1 113 ? 15.540 -11.248 -4.662 1.00 81.00 113 TRP A O 1
ATOM 918 N N . THR A 1 114 ? 15.771 -9.857 -6.404 1.00 77.81 114 THR A N 1
ATOM 919 C CA . THR A 1 114 ? 16.922 -10.516 -7.054 1.00 77.81 114 THR A CA 1
ATOM 920 C C . THR A 1 114 ? 18.246 -9.751 -6.903 1.00 77.81 114 THR A C 1
ATOM 922 O O . THR A 1 114 ? 19.240 -10.106 -7.533 1.00 77.81 114 THR A O 1
ATOM 925 N N . GLY A 1 115 ? 18.294 -8.739 -6.032 1.00 73.75 115 GLY A N 1
ATOM 926 C CA . GLY A 1 115 ? 19.411 -7.800 -5.895 1.00 73.75 115 GLY A CA 1
ATOM 927 C C . GLY A 1 115 ? 19.300 -6.599 -6.841 1.00 73.75 115 GLY A C 1
ATOM 928 O O . GLY A 1 115 ? 18.673 -6.674 -7.892 1.00 73.75 115 GLY A O 1
ATOM 929 N N . ASP A 1 116 ? 19.945 -5.489 -6.478 1.00 69.69 116 ASP A N 1
ATOM 930 C CA . ASP A 1 116 ? 19.792 -4.188 -7.161 1.00 69.69 116 ASP A CA 1
ATOM 931 C C . ASP A 1 116 ? 20.326 -4.162 -8.606 1.00 69.69 116 ASP A C 1
ATOM 933 O O . ASP A 1 116 ? 20.027 -3.245 -9.364 1.00 69.69 116 ASP A O 1
ATOM 937 N N . ASN A 1 117 ? 21.124 -5.163 -8.994 1.00 64.69 117 ASN A N 1
ATOM 938 C CA . ASN A 1 117 ? 21.791 -5.253 -10.298 1.00 64.69 117 ASN A CA 1
ATOM 939 C C . ASN A 1 117 ? 21.476 -6.561 -11.039 1.00 64.69 117 ASN A C 1
ATOM 941 O O . ASN A 1 117 ? 22.284 -7.019 -11.850 1.00 64.69 117 ASN A O 1
ATOM 945 N N . SER A 1 118 ? 20.354 -7.222 -10.740 1.00 69.25 118 SER A N 1
ATOM 946 C CA . SER A 1 118 ? 19.998 -8.432 -11.481 1.00 69.25 118 SER A CA 1
ATOM 947 C C . SER A 1 118 ? 19.687 -8.095 -12.939 1.00 69.25 118 SER A C 1
ATOM 949 O O . SER A 1 118 ? 18.759 -7.336 -13.209 1.00 69.25 118 SER A O 1
ATOM 951 N N . CYS A 1 119 ? 20.415 -8.705 -13.877 1.00 65.25 119 CYS A N 1
ATOM 952 C CA . CYS A 1 119 ? 20.139 -8.578 -15.312 1.00 65.25 119 CYS A CA 1
ATOM 953 C C . CYS A 1 119 ? 18.791 -9.202 -15.722 1.00 65.25 119 CYS A C 1
ATOM 955 O O . CYS A 1 119 ? 18.272 -8.884 -16.787 1.00 65.25 119 CYS A O 1
ATOM 957 N N . GLU A 1 120 ? 18.235 -10.076 -14.881 1.00 73.81 120 GLU A N 1
ATOM 958 C CA . GLU A 1 120 ? 16.942 -10.734 -15.075 1.00 73.81 120 GLU A CA 1
ATOM 959 C C . GLU A 1 120 ? 16.116 -10.637 -13.783 1.00 73.81 120 GLU A C 1
ATOM 961 O O . GLU A 1 120 ? 16.127 -11.571 -12.972 1.00 73.81 120 GLU A O 1
ATOM 966 N N . PRO A 1 121 ? 15.455 -9.496 -13.528 1.00 81.12 121 PRO A N 1
ATOM 967 C CA . PRO A 1 121 ? 14.577 -9.369 -12.377 1.00 81.12 121 PRO A CA 1
ATOM 968 C C . PRO A 1 121 ? 13.358 -10.291 -12.534 1.00 81.12 121 PRO A C 1
ATOM 970 O O . PRO A 1 121 ? 12.825 -10.475 -13.629 1.00 81.12 121 PRO A O 1
ATOM 973 N N . LEU A 1 122 ? 12.951 -10.916 -11.428 1.00 88.19 122 LEU A N 1
ATOM 974 C CA . LEU A 1 122 ? 11.853 -11.892 -11.379 1.00 88.19 122 LEU A CA 1
ATOM 975 C C . LEU A 1 122 ? 10.581 -11.302 -10.763 1.00 88.19 122 LEU A C 1
ATOM 977 O O . LEU A 1 122 ? 9.714 -12.045 -10.320 1.00 88.19 122 LEU A O 1
ATOM 981 N N . ASP A 1 123 ? 10.479 -9.980 -10.691 1.00 91.00 123 ASP A N 1
ATOM 982 C CA . ASP A 1 123 ? 9.371 -9.261 -10.066 1.00 91.00 123 ASP A CA 1
ATOM 983 C C . ASP A 1 123 ? 8.233 -8.927 -11.040 1.00 91.00 123 ASP A C 1
ATOM 985 O O . ASP A 1 123 ? 7.149 -8.533 -10.608 1.00 91.00 123 ASP A O 1
ATOM 989 N N . GLY A 1 124 ? 8.426 -9.139 -12.340 1.00 91.50 124 GLY A N 1
ATOM 990 C CA . GLY A 1 124 ? 7.395 -8.936 -13.353 1.00 91.50 124 GLY A CA 1
ATOM 991 C C . GLY A 1 124 ? 7.326 -7.487 -13.856 1.00 91.50 124 GLY A C 1
ATOM 992 O O . GLY A 1 124 ? 8.330 -6.775 -13.838 1.00 91.50 124 GLY A O 1
ATOM 993 N N . PRO A 1 125 ? 6.162 -7.012 -14.336 1.00 94.31 125 PRO A N 1
ATOM 994 C CA . PRO A 1 125 ? 4.842 -7.649 -14.275 1.00 94.31 125 PRO A CA 1
ATOM 995 C C . PRO A 1 125 ? 4.730 -8.907 -15.151 1.00 94.31 125 PRO A C 1
ATOM 997 O O . PRO A 1 125 ? 5.551 -9.120 -16.039 1.00 94.31 125 PRO A O 1
ATOM 1000 N N . PHE A 1 126 ? 3.668 -9.685 -14.939 1.00 95.44 126 PHE A N 1
ATOM 1001 C CA . PHE A 1 126 ? 3.345 -10.888 -15.714 1.00 95.44 126 PHE A CA 1
ATOM 1002 C C . PHE A 1 126 ? 1.932 -10.802 -16.279 1.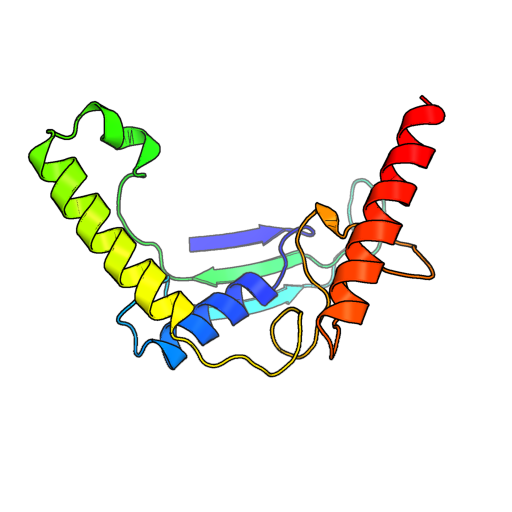00 95.44 126 PHE A C 1
ATOM 1004 O O . PHE A 1 126 ? 1.011 -10.386 -15.573 1.00 95.44 126 PHE A O 1
ATOM 1011 N N . ASP A 1 127 ? 1.736 -11.201 -17.530 1.00 96.44 127 ASP A N 1
ATOM 1012 C CA . ASP A 1 127 ? 0.424 -11.145 -18.182 1.00 96.44 127 ASP A CA 1
ATOM 1013 C C . ASP A 1 127 ? -0.417 -12.393 -17.901 1.00 96.44 127 ASP A C 1
ATOM 1015 O O . ASP A 1 127 ? -1.645 -12.354 -18.002 1.00 96.44 127 ASP A O 1
ATOM 1019 N N . THR A 1 128 ? 0.222 -13.492 -17.496 1.00 96.44 128 THR A N 1
ATOM 1020 C CA . THR A 1 128 ? -0.459 -14.754 -17.195 1.00 96.44 128 THR A CA 1
ATOM 1021 C C . THR A 1 128 ? -0.088 -15.306 -15.825 1.00 96.44 128 THR A C 1
ATOM 1023 O O . THR A 1 128 ? 0.950 -14.982 -15.248 1.00 96.44 128 THR A O 1
ATOM 1026 N N . GLU A 1 129 ? -0.962 -16.165 -15.299 1.00 95.75 129 GLU A N 1
ATOM 1027 C CA . GLU A 1 129 ? -0.696 -16.906 -14.065 1.00 95.75 129 GLU A CA 1
ATOM 1028 C C . GLU A 1 129 ? 0.513 -17.842 -14.222 1.00 95.75 129 GLU A C 1
ATOM 1030 O O . GLU A 1 129 ? 1.302 -17.984 -13.291 1.00 95.75 129 GLU A O 1
ATOM 1035 N N . ASP A 1 130 ? 0.692 -18.433 -15.407 1.00 97.38 130 ASP A N 1
ATOM 1036 C CA . ASP A 1 130 ? 1.803 -19.341 -15.701 1.00 97.38 130 ASP A CA 1
ATOM 1037 C C . ASP A 1 130 ? 3.158 -18.624 -15.619 1.00 97.38 130 ASP A C 1
ATOM 1039 O O . ASP A 1 130 ? 4.064 -19.116 -14.949 1.00 97.38 130 ASP A O 1
ATOM 1043 N N . GLU A 1 131 ? 3.279 -17.430 -16.211 1.00 95.31 131 GLU A N 1
ATOM 1044 C CA . GLU A 1 131 ? 4.487 -16.594 -16.117 1.00 95.31 131 GLU A CA 1
ATOM 1045 C C . GLU A 1 131 ? 4.809 -16.213 -14.664 1.00 95.31 131 GLU A C 1
ATOM 1047 O O . GLU A 1 131 ? 5.959 -16.296 -14.222 1.00 95.31 131 GLU A O 1
ATOM 1052 N N . PHE A 1 132 ? 3.783 -15.829 -13.898 1.00 94.06 132 PHE A N 1
ATOM 1053 C CA . PHE A 1 132 ? 3.927 -15.505 -12.481 1.00 94.06 132 PHE A CA 1
ATOM 1054 C C . PHE A 1 132 ? 4.392 -16.721 -11.660 1.00 94.06 132 PHE A C 1
ATOM 1056 O O . PHE A 1 132 ? 5.323 -16.621 -10.854 1.00 94.06 132 PHE A O 1
ATOM 1063 N N . ASN A 1 133 ? 3.780 -17.886 -11.881 1.00 93.94 133 ASN A N 1
ATOM 1064 C CA . ASN A 1 133 ? 4.139 -19.132 -11.207 1.00 93.94 133 ASN A CA 1
ATOM 1065 C C . ASN A 1 133 ? 5.561 -19.584 -11.571 1.00 93.94 133 ASN A C 1
ATOM 1067 O O . ASN A 1 133 ? 6.313 -20.021 -10.697 1.00 93.94 133 ASN A O 1
ATOM 1071 N N . GLU A 1 134 ? 5.967 -19.438 -12.834 1.00 93.44 134 GLU A N 1
ATOM 1072 C CA . GLU A 1 134 ? 7.330 -19.733 -13.272 1.00 93.44 134 GLU A CA 1
ATOM 1073 C C . GLU A 1 134 ? 8.349 -18.837 -12.557 1.00 93.44 134 GLU A C 1
ATOM 1075 O O . GLU A 1 134 ? 9.350 -19.341 -12.035 1.00 93.44 134 GLU A O 1
ATOM 1080 N N . ALA A 1 135 ? 8.086 -17.531 -12.456 1.00 91.00 135 ALA A N 1
ATOM 1081 C CA . ALA A 1 135 ? 8.948 -16.603 -11.727 1.00 91.00 135 ALA A CA 1
ATOM 1082 C C . ALA A 1 135 ? 9.090 -16.992 -10.246 1.00 91.00 135 ALA A C 1
ATOM 1084 O O . ALA A 1 135 ? 10.206 -17.027 -9.717 1.00 91.00 135 ALA A O 1
ATOM 1085 N N . MET A 1 136 ? 7.987 -17.382 -9.597 1.00 89.81 136 MET A N 1
ATOM 1086 C CA . MET A 1 136 ? 7.990 -17.905 -8.226 1.00 89.81 136 MET A CA 1
ATOM 1087 C C . MET A 1 136 ? 8.857 -19.166 -8.087 1.00 89.81 136 MET A C 1
ATOM 1089 O O . MET A 1 136 ? 9.672 -19.261 -7.163 1.00 89.81 136 MET A O 1
ATOM 1093 N N . CYS A 1 137 ? 8.748 -20.120 -9.018 1.00 89.81 137 CYS A N 1
ATOM 1094 C CA . CYS A 1 137 ? 9.585 -21.324 -9.035 1.00 89.81 137 CYS A CA 1
ATOM 1095 C C . CYS A 1 137 ? 11.071 -20.996 -9.241 1.00 89.81 137 CYS A C 1
ATOM 1097 O O . CYS A 1 137 ? 11.920 -21.479 -8.487 1.00 89.81 137 CYS A O 1
ATOM 1099 N N . ARG A 1 138 ? 11.398 -20.143 -10.221 1.00 87.88 138 ARG A N 1
ATOM 1100 C CA . ARG A 1 138 ? 12.775 -19.686 -10.483 1.00 87.88 138 ARG A CA 1
ATOM 1101 C C . ARG A 1 138 ? 13.377 -19.016 -9.253 1.00 87.88 138 ARG A C 1
ATOM 1103 O O . ARG A 1 138 ? 14.540 -19.248 -8.926 1.00 87.88 138 ARG A O 1
ATOM 1110 N N . LYS A 1 139 ? 12.580 -18.232 -8.533 1.00 83.88 139 LYS A N 1
ATOM 1111 C CA . LYS A 1 139 ? 13.017 -17.545 -7.324 1.00 83.88 139 LYS A CA 1
ATOM 1112 C C . LYS A 1 139 ? 13.242 -18.487 -6.142 1.00 83.88 139 LYS A C 1
ATOM 1114 O O . LYS A 1 139 ? 14.236 -18.342 -5.429 1.00 83.88 139 LYS A O 1
ATOM 1119 N N . ALA A 1 140 ? 12.385 -19.491 -5.964 1.00 83.81 140 ALA A N 1
ATOM 1120 C CA . ALA A 1 140 ? 12.608 -20.541 -4.973 1.00 83.81 140 ALA A CA 1
ATOM 1121 C C . ALA A 1 140 ? 13.936 -21.281 -5.225 1.00 83.81 140 ALA A C 1
ATOM 1123 O O . ALA A 1 140 ? 14.704 -21.502 -4.289 1.00 83.81 140 ALA A O 1
ATOM 1124 N N . LEU A 1 141 ? 14.247 -21.583 -6.492 1.00 83.94 141 LEU A N 1
ATOM 1125 C CA . LEU A 1 141 ? 15.534 -22.165 -6.883 1.00 83.94 141 LEU A CA 1
ATOM 1126 C C . LEU A 1 141 ? 16.699 -21.211 -6.604 1.00 83.94 141 LEU A C 1
ATOM 1128 O O . LEU A 1 141 ? 17.677 -21.624 -5.988 1.00 83.94 141 LEU A O 1
ATOM 1132 N N . PHE A 1 142 ? 16.590 -19.937 -6.992 1.00 76.31 142 PHE A N 1
ATOM 1133 C CA . PHE A 1 142 ? 17.615 -18.920 -6.729 1.00 76.31 142 PHE A CA 1
ATOM 1134 C C . PHE A 1 142 ? 17.973 -18.834 -5.236 1.00 76.31 142 PHE A C 1
ATOM 1136 O O . PHE A 1 142 ? 19.150 -18.846 -4.880 1.00 76.31 142 PHE A O 1
ATOM 1143 N N . ASN A 1 143 ? 16.969 -18.815 -4.353 1.00 74.00 143 ASN A N 1
ATOM 1144 C CA . ASN A 1 143 ? 17.189 -18.803 -2.905 1.00 74.00 143 ASN A CA 1
ATOM 1145 C C . ASN A 1 143 ? 17.834 -20.107 -2.405 1.00 74.00 143 ASN A C 1
ATOM 1147 O O . ASN A 1 143 ? 18.699 -20.061 -1.534 1.00 74.00 143 ASN A O 1
ATOM 1151 N N . GLY A 1 144 ? 17.445 -21.256 -2.966 1.00 73.06 144 GLY A N 1
ATOM 1152 C CA . GLY A 1 144 ? 18.056 -22.550 -2.653 1.00 73.06 144 GLY A CA 1
ATOM 1153 C C . GLY A 1 144 ? 19.532 -22.631 -3.052 1.00 73.06 144 GLY A C 1
ATOM 1154 O O . GLY A 1 144 ? 20.330 -23.184 -2.304 1.00 73.06 144 GLY A O 1
ATOM 1155 N N . TYR A 1 145 ? 19.916 -22.042 -4.189 1.00 60.03 145 TYR A N 1
ATOM 1156 C CA . TYR A 1 145 ? 21.317 -21.965 -4.608 1.00 60.03 145 TYR A CA 1
ATOM 1157 C C . TYR A 1 145 ? 22.139 -21.013 -3.736 1.00 60.03 145 TYR A C 1
ATOM 1159 O O . TYR A 1 145 ? 23.258 -21.359 -3.379 1.00 60.03 145 TYR A O 1
ATOM 1167 N N . MET A 1 146 ? 21.594 -19.855 -3.353 1.00 59.72 146 MET A N 1
ATOM 1168 C CA . MET A 1 146 ? 22.296 -18.912 -2.470 1.00 59.72 146 MET A CA 1
ATOM 1169 C C . MET A 1 146 ? 22.469 -19.458 -1.044 1.00 59.72 146 MET A C 1
ATOM 1171 O O . MET A 1 146 ? 23.509 -19.234 -0.441 1.00 59.72 146 MET A O 1
ATOM 1175 N N . GLY A 1 147 ? 21.510 -20.237 -0.527 1.00 56.41 147 GLY A N 1
ATOM 1176 C CA . GLY A 1 147 ? 21.609 -20.873 0.795 1.00 56.41 147 GLY A CA 1
ATOM 1177 C C . GLY A 1 147 ? 22.561 -22.077 0.883 1.00 56.41 147 GLY A C 1
ATOM 1178 O O . GLY A 1 147 ? 22.719 -22.636 1.962 1.00 56.41 147 GLY A O 1
ATOM 1179 N N . LEU A 1 148 ? 23.171 -22.502 -0.230 1.00 48.56 148 LEU A N 1
ATOM 1180 C CA . LEU A 1 148 ? 24.200 -23.555 -0.274 1.00 48.56 148 LEU A CA 1
ATOM 1181 C C . LEU A 1 148 ? 25.631 -22.993 -0.348 1.00 48.56 148 LEU A C 1
ATOM 1183 O O . LEU A 1 148 ? 26.583 -23.770 -0.429 1.00 48.56 148 LEU A O 1
ATOM 1187 N N . ILE A 1 149 ? 25.782 -21.664 -0.371 1.00 49.31 149 ILE A N 1
ATOM 1188 C CA . ILE A 1 149 ? 27.072 -20.965 -0.498 1.00 49.31 149 ILE A CA 1
ATOM 1189 C C . ILE A 1 149 ? 27.487 -20.309 0.841 1.00 49.31 149 ILE A C 1
ATOM 1191 O O . ILE A 1 149 ? 28.577 -19.746 0.924 1.00 49.31 149 ILE A O 1
ATOM 1195 N N . ASP A 1 150 ? 26.673 -20.453 1.896 1.00 40.62 150 ASP A N 1
ATOM 1196 C CA . ASP A 1 150 ? 26.954 -19.992 3.268 1.00 40.62 150 ASP A CA 1
ATOM 1197 C C . ASP A 1 150 ? 27.424 -21.128 4.197 1.00 40.62 150 ASP A C 1
ATOM 1199 O O . ASP A 1 150 ? 26.819 -22.228 4.167 1.00 40.62 150 ASP A O 1
#